Protein AF-A0A800DX44-F1 (afdb_monomer)

Radius of gyration: 17.48 Å; Cα contacts (8 Å, |Δi|>4): 114; chains: 1; bounding box: 33×44×48 Å

Mean predicted aligned error: 8.68 Å

pLDDT: mean 84.65, std 10.63, range [51.94, 96.88]

Foldseek 3Di:
DVVVVVVVVVVVCCVQPPPNLVLSVQLVVLVVVLVVLCVVQVPLCPPPQLVVLSVQLNVLSVCCNPVVDPVSVVSNVQSQQQNQLCSVPVPDDSVNSSVSSVVCVVVVVVVVVVVVVVVVVVVVVVD

Sequence (127 aa):
MKKIILIITSILFSSLFYQNNLGLNIFIFSLSTTAVLAFFNPQKIKERSTLIKAVIYIITAVLVFFNHNTLSLFTNIISFFLFVGSISNSKSSIYIEFLNGLYTAIVAAFVLYFDNINNEIEQVKKQ

Nearest PDB structures (foldseek):
  6bbh-assembly1_B  TM=3.339E-01  e=2.276E+00  Drosophila melanogaster
  4hks-assembly1_A  TM=4.436E-01  e=7.722E+00  Drosophila melanogaster
  6uw9-assembly1_A  TM=3.445E-01  e=7.323E+00  Homo sapiens

Secondary structure (DSSP, 8-state):
-HHHHHHHHHHHHHHHHTT--HHHHHHHHHHHHHHHHHHH-TTGGGSHHHHHHHHHHHHHHHHHHHH--HHHHHHHHHHHHHHHHHHH-TTS-HHHHHHHHHHHHHHHHHHHHHHHHHHHHHHHHT-

Structure (mmCIF, N/CA/C/O backbone):
data_AF-A0A800DX44-F1
#
_entry.id   AF-A0A800DX44-F1
#
loop_
_atom_site.group_PDB
_atom_site.id
_atom_site.type_symbol
_atom_site.label_atom_id
_atom_site.label_alt_id
_atom_site.label_comp_id
_atom_site.label_asym_id
_atom_site.label_entity_id
_atom_site.label_seq_id
_atom_site.pdbx_PDB_ins_code
_atom_site.Cartn_x
_atom_site.Cartn_y
_atom_site.Cartn_z
_atom_site.occupancy
_atom_site.B_iso_or_equiv
_atom_site.auth_seq_id
_atom_site.auth_comp_id
_atom_site.auth_asym_id
_atom_site.auth_atom_id
_atom_site.pdbx_PDB_model_num
ATOM 1 N N . MET A 1 1 ? -5.713 -29.074 4.254 1.00 52.94 1 MET A N 1
ATOM 2 C CA . MET A 1 1 ? -5.919 -27.697 3.739 1.00 52.94 1 MET A CA 1
ATOM 3 C C . MET A 1 1 ? -4.657 -26.832 3.840 1.00 52.94 1 MET A C 1
ATOM 5 O O . MET A 1 1 ? -4.195 -26.380 2.804 1.00 52.94 1 MET A O 1
ATOM 9 N N . LYS A 1 2 ? -4.022 -26.678 5.020 1.00 56.62 2 LYS A N 1
ATOM 10 C CA . LYS A 1 2 ? -2.808 -25.840 5.200 1.00 56.62 2 LYS A CA 1
ATOM 11 C C . LYS A 1 2 ? -1.629 -26.170 4.256 1.00 56.62 2 LYS A C 1
ATOM 13 O O . LYS A 1 2 ? -0.983 -25.260 3.758 1.00 56.62 2 LYS A O 1
ATOM 18 N N . LYS A 1 3 ? -1.380 -27.454 3.957 1.00 70.31 3 LYS A N 1
ATOM 19 C CA . LYS A 1 3 ? -0.269 -27.886 3.078 1.00 70.31 3 LYS A CA 1
ATOM 20 C C . LYS A 1 3 ? -0.477 -27.552 1.594 1.00 70.31 3 LYS A C 1
ATOM 22 O O . LYS A 1 3 ? 0.478 -27.211 0.916 1.00 70.31 3 LYS A O 1
ATOM 27 N N . ILE A 1 4 ? -1.719 -27.614 1.108 1.00 79.88 4 ILE A N 1
ATOM 28 C CA . ILE A 1 4 ? -2.059 -27.272 -0.285 1.00 79.88 4 ILE A CA 1
ATOM 29 C C . ILE A 1 4 ? -1.935 -25.764 -0.496 1.00 79.88 4 ILE A C 1
ATOM 31 O O . ILE A 1 4 ? -1.339 -25.343 -1.479 1.00 79.88 4 ILE A O 1
ATOM 35 N N . ILE A 1 5 ? -2.413 -24.969 0.472 1.00 71.88 5 ILE A N 1
ATOM 36 C CA . ILE A 1 5 ? -2.183 -23.520 0.488 1.00 71.88 5 ILE A CA 1
ATOM 37 C C . ILE A 1 5 ? -0.679 -23.229 0.434 1.00 71.88 5 ILE A C 1
ATOM 39 O O . ILE A 1 5 ? -0.257 -22.464 -0.414 1.00 71.88 5 ILE A O 1
ATOM 43 N N . LEU A 1 6 ? 0.138 -23.897 1.258 1.00 67.56 6 LEU A N 1
ATOM 44 C CA . LEU A 1 6 ? 1.588 -23.679 1.281 1.00 67.56 6 LEU A CA 1
ATOM 45 C C . LEU A 1 6 ? 2.251 -23.996 -0.061 1.00 67.56 6 LEU A C 1
ATOM 47 O O . LEU A 1 6 ? 3.073 -23.215 -0.519 1.00 67.56 6 LEU A O 1
ATOM 51 N N . ILE A 1 7 ? 1.869 -25.096 -0.711 1.00 78.00 7 ILE A N 1
ATOM 52 C CA . ILE A 1 7 ? 2.421 -25.477 -2.018 1.00 78.00 7 ILE A CA 1
ATOM 53 C C . ILE A 1 7 ? 2.026 -24.459 -3.094 1.00 78.00 7 ILE A C 1
ATOM 55 O O . ILE A 1 7 ? 2.882 -24.019 -3.856 1.00 78.00 7 ILE A O 1
ATOM 59 N N . ILE A 1 8 ? 0.758 -24.042 -3.128 1.00 76.25 8 ILE A N 1
ATOM 60 C CA . ILE A 1 8 ? 0.273 -23.030 -4.077 1.00 76.25 8 ILE A CA 1
ATOM 61 C C . ILE A 1 8 ? 0.993 -21.700 -3.844 1.00 76.25 8 ILE A C 1
ATOM 63 O O . ILE A 1 8 ? 1.487 -21.100 -4.795 1.00 76.25 8 ILE A O 1
ATOM 67 N N . THR A 1 9 ? 1.123 -21.268 -2.588 1.00 72.19 9 THR A N 1
ATOM 68 C CA . THR A 1 9 ? 1.829 -20.034 -2.236 1.00 72.19 9 THR A CA 1
ATOM 69 C C . THR A 1 9 ? 3.317 -20.128 -2.560 1.00 72.19 9 THR A C 1
ATOM 71 O O . THR A 1 9 ? 3.865 -19.161 -3.067 1.00 72.19 9 THR A O 1
ATOM 74 N N . SER A 1 10 ? 3.979 -21.269 -2.344 1.00 71.94 10 SER A N 1
ATOM 75 C CA . SER A 1 10 ? 5.393 -21.456 -2.698 1.00 71.94 10 SER A CA 1
ATOM 76 C C . SER A 1 10 ? 5.630 -21.486 -4.206 1.00 71.94 10 SER A C 1
ATOM 78 O O . SER A 1 10 ? 6.627 -20.933 -4.658 1.00 71.94 10 SER A O 1
ATOM 80 N N . ILE A 1 11 ? 4.727 -22.078 -4.994 1.00 74.44 11 ILE A N 1
ATOM 81 C CA . ILE A 1 11 ? 4.818 -22.070 -6.462 1.00 74.44 11 ILE A CA 1
ATOM 82 C C . ILE A 1 11 ? 4.552 -20.664 -7.001 1.00 74.44 11 ILE A C 1
ATOM 84 O O . ILE A 1 11 ? 5.318 -20.179 -7.828 1.00 74.44 11 ILE A O 1
ATOM 88 N N . LEU A 1 12 ? 3.520 -19.978 -6.498 1.00 69.44 12 LEU A N 1
ATOM 89 C CA . LEU A 1 12 ? 3.236 -18.587 -6.853 1.00 69.44 12 LEU A CA 1
ATOM 90 C C . LEU A 1 12 ? 4.392 -17.669 -6.461 1.00 69.44 12 LEU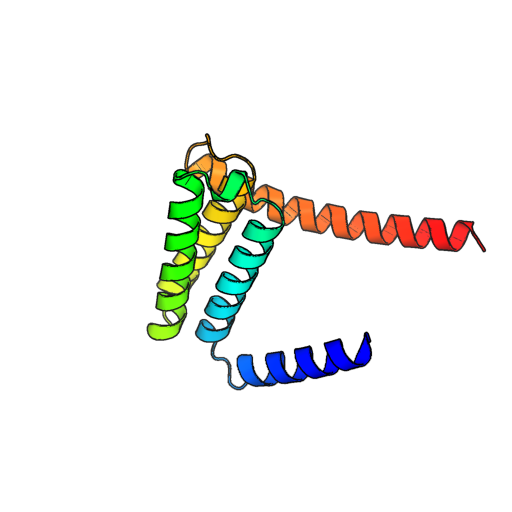 A C 1
ATOM 92 O O . LEU A 1 12 ? 4.827 -16.871 -7.277 1.00 69.44 12 LEU A O 1
ATOM 96 N N . PHE A 1 13 ? 4.926 -17.812 -5.249 1.00 68.31 13 PHE A N 1
ATOM 97 C CA . PHE A 1 13 ? 6.062 -17.033 -4.770 1.00 68.31 13 PHE A CA 1
ATOM 98 C C . PHE A 1 13 ? 7.316 -17.320 -5.595 1.00 68.31 13 PHE A C 1
ATOM 100 O O . PHE A 1 13 ? 7.965 -16.401 -6.071 1.00 68.31 13 PHE A O 1
ATOM 107 N N . SER A 1 14 ? 7.648 -18.583 -5.849 1.00 67.38 14 SER A N 1
ATOM 108 C CA . SER A 1 14 ? 8.795 -18.898 -6.697 1.00 67.38 14 SER A CA 1
ATOM 109 C C . SER A 1 14 ? 8.600 -18.337 -8.104 1.00 67.38 14 SER A C 1
ATOM 111 O O . SER A 1 14 ? 9.506 -17.690 -8.598 1.00 67.38 14 SER A O 1
ATOM 113 N N . SER A 1 15 ? 7.418 -18.477 -8.708 1.00 61.09 15 SER A N 1
ATOM 114 C CA . SER A 1 15 ? 7.144 -17.993 -10.066 1.00 61.09 15 SER A CA 1
ATOM 115 C C . SER A 1 15 ? 7.077 -16.467 -10.184 1.00 61.09 15 SER A C 1
ATOM 117 O O . SER A 1 15 ? 7.445 -15.939 -11.228 1.00 61.09 15 SER A O 1
ATOM 119 N N . LEU A 1 16 ? 6.604 -15.753 -9.157 1.00 61.41 16 LEU A N 1
ATOM 120 C CA . LEU A 1 16 ? 6.587 -14.286 -9.129 1.00 61.41 16 LEU A CA 1
ATOM 121 C C . LEU A 1 16 ? 7.975 -13.696 -8.860 1.00 61.41 16 LEU A C 1
ATOM 123 O O . LEU A 1 16 ? 8.329 -12.666 -9.424 1.00 61.41 16 LEU A O 1
ATOM 127 N N . PHE A 1 17 ? 8.728 -14.323 -7.953 1.00 63.62 17 PHE A N 1
ATOM 128 C CA . PHE A 1 17 ? 9.948 -13.761 -7.378 1.00 63.62 17 PHE A CA 1
ATOM 129 C C . PHE A 1 17 ? 11.226 -14.376 -7.980 1.00 63.62 17 PHE A C 1
ATOM 131 O O . PHE A 1 17 ? 12.331 -13.995 -7.584 1.00 63.62 17 PHE A O 1
ATOM 138 N N . TYR A 1 18 ? 11.116 -15.298 -8.949 1.00 55.34 18 TYR A N 1
ATOM 139 C CA . TYR A 1 18 ? 12.270 -15.823 -9.686 1.00 55.34 18 TYR A CA 1
ATOM 140 C C . TYR A 1 18 ? 12.963 -14.680 -10.448 1.00 55.34 18 TYR A C 1
ATOM 142 O O . TYR A 1 18 ? 12.327 -13.961 -11.213 1.00 55.34 18 TYR A O 1
ATOM 150 N N . GLN A 1 19 ? 14.273 -14.514 -10.240 1.00 55.62 19 GLN A N 1
ATOM 151 C CA . GLN A 1 19 ? 15.134 -13.515 -10.903 1.00 55.62 19 GLN A CA 1
ATOM 152 C C . GLN A 1 19 ? 14.875 -12.022 -10.594 1.00 55.62 19 GLN A C 1
ATOM 154 O O . GLN A 1 19 ? 15.087 -11.168 -11.450 1.00 55.62 19 GLN A O 1
ATOM 159 N N . ASN A 1 20 ? 14.549 -11.660 -9.346 1.00 58.16 20 ASN A N 1
ATOM 160 C CA . ASN A 1 20 ? 14.633 -10.262 -8.871 1.00 58.16 20 ASN A CA 1
ATOM 161 C C . ASN A 1 20 ? 13.798 -9.239 -9.669 1.00 58.16 20 ASN A C 1
ATOM 163 O O . ASN A 1 20 ? 14.152 -8.059 -9.723 1.00 58.16 20 ASN A O 1
ATOM 167 N N . ASN A 1 21 ? 12.659 -9.632 -10.248 1.00 71.06 21 ASN A N 1
ATOM 168 C CA . ASN A 1 21 ? 11.783 -8.662 -10.900 1.00 71.06 21 ASN A CA 1
ATOM 169 C C . ASN A 1 21 ? 10.959 -7.881 -9.856 1.00 71.06 21 ASN A C 1
ATOM 171 O O . ASN A 1 21 ? 9.761 -8.094 -9.671 1.00 71.06 21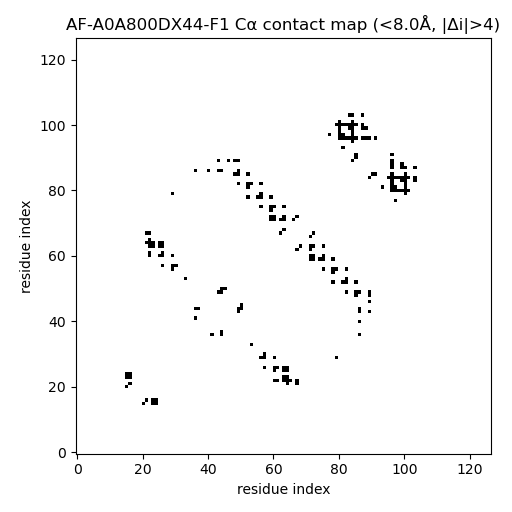 ASN A O 1
ATOM 175 N N . LEU A 1 22 ? 11.640 -6.984 -9.132 1.00 77.25 22 LEU A N 1
ATOM 176 C CA . LEU A 1 22 ? 11.108 -6.144 -8.052 1.00 77.25 22 LEU A CA 1
ATOM 177 C C . LEU A 1 22 ? 9.803 -5.450 -8.475 1.00 77.25 22 LEU A C 1
ATOM 179 O O . LEU A 1 22 ? 8.867 -5.356 -7.684 1.00 77.25 22 LEU A O 1
ATOM 183 N N . GLY A 1 23 ? 9.698 -5.052 -9.745 1.00 84.56 23 GLY A N 1
ATOM 184 C CA . GLY A 1 23 ? 8.495 -4.429 -10.286 1.00 84.56 23 GLY A CA 1
ATOM 185 C C . GLY A 1 23 ? 7.271 -5.342 -10.339 1.00 84.56 23 GLY A C 1
ATOM 186 O O . GLY A 1 23 ? 6.180 -4.895 -9.990 1.00 84.56 23 GLY A O 1
ATOM 187 N N . LEU A 1 24 ? 7.434 -6.623 -10.691 1.00 84.62 24 LEU A N 1
ATOM 188 C CA . LEU A 1 24 ? 6.321 -7.580 -10.707 1.00 84.62 24 LEU A CA 1
ATOM 189 C C . LEU A 1 24 ? 5.795 -7.822 -9.288 1.00 84.62 24 LEU A C 1
ATOM 191 O O . LEU A 1 24 ? 4.586 -7.847 -9.056 1.00 84.62 24 LEU A O 1
ATOM 195 N N . ASN A 1 25 ? 6.713 -7.923 -8.327 1.00 85.06 25 ASN A N 1
ATOM 196 C CA . ASN A 1 25 ? 6.378 -8.117 -6.920 1.00 85.06 25 ASN A CA 1
ATOM 197 C C . ASN A 1 25 ? 5.616 -6.920 -6.353 1.00 85.06 25 ASN A C 1
ATOM 199 O O . ASN A 1 25 ? 4.589 -7.102 -5.705 1.00 85.06 25 ASN A O 1
ATOM 203 N N . ILE A 1 26 ? 6.071 -5.697 -6.643 1.00 88.31 26 ILE A N 1
ATOM 204 C CA . ILE A 1 26 ? 5.377 -4.465 -6.246 1.00 88.31 26 ILE A CA 1
ATOM 205 C C . ILE A 1 26 ? 3.988 -4.387 -6.887 1.00 88.31 26 ILE A C 1
ATOM 207 O O . ILE A 1 26 ? 3.024 -4.021 -6.212 1.00 88.31 26 ILE A O 1
ATOM 211 N N . PHE A 1 27 ? 3.854 -4.771 -8.159 1.00 90.75 27 PHE A N 1
ATOM 212 C CA . PHE A 1 27 ? 2.564 -4.794 -8.843 1.00 90.75 27 PHE A CA 1
ATOM 213 C C . PHE A 1 27 ? 1.572 -5.751 -8.177 1.00 90.75 27 PHE A C 1
ATOM 215 O O . PHE A 1 27 ? 0.458 -5.350 -7.832 1.00 90.75 27 PHE A O 1
ATOM 222 N N . ILE A 1 28 ? 1.982 -6.992 -7.916 1.00 90.12 28 ILE A N 1
ATOM 223 C CA . ILE A 1 28 ? 1.089 -7.999 -7.331 1.00 90.12 28 ILE A CA 1
ATOM 224 C C . ILE A 1 28 ? 0.811 -7.712 -5.854 1.00 90.12 28 ILE A C 1
ATOM 226 O O . ILE A 1 28 ? -0.320 -7.898 -5.395 1.00 90.12 28 ILE A O 1
ATOM 230 N N . PHE A 1 29 ? 1.791 -7.180 -5.121 1.00 88.12 29 PHE A N 1
ATOM 231 C CA . PHE A 1 29 ? 1.583 -6.662 -3.772 1.00 88.12 29 PHE A CA 1
ATOM 232 C C . PHE A 1 29 ? 0.539 -5.540 -3.757 1.00 88.12 29 PHE A C 1
ATOM 234 O O . PHE A 1 29 ? -0.363 -5.551 -2.917 1.00 88.12 29 PHE A O 1
ATOM 241 N N . SER A 1 30 ? 0.612 -4.611 -4.713 1.00 92.50 30 SER A N 1
ATOM 242 C CA . SER A 1 30 ? -0.343 -3.505 -4.819 1.00 92.50 30 SER A CA 1
ATOM 243 C C . SER A 1 30 ? -1.753 -4.010 -5.122 1.00 92.50 30 SER A C 1
ATOM 245 O O . SER A 1 30 ? -2.702 -3.623 -4.442 1.00 92.50 30 SER A O 1
ATOM 247 N N . LEU A 1 31 ? -1.888 -4.949 -6.065 1.00 94.38 31 LEU A N 1
ATOM 248 C CA . LEU A 1 31 ? -3.171 -5.565 -6.408 1.00 94.38 31 LEU A CA 1
ATOM 249 C C . LEU A 1 31 ? -3.791 -6.295 -5.205 1.00 94.38 31 LEU A C 1
ATOM 251 O O . LEU A 1 31 ? -4.970 -6.118 -4.897 1.00 94.38 31 LEU A O 1
ATOM 255 N N . SER A 1 32 ? -2.973 -7.078 -4.496 1.00 90.19 32 SER A N 1
ATOM 256 C CA . SER A 1 32 ? -3.396 -7.844 -3.321 1.00 90.19 32 SER A CA 1
ATOM 257 C C . SER A 1 32 ? -3.808 -6.923 -2.175 1.00 90.19 32 SER A C 1
ATOM 259 O O . SER A 1 32 ? -4.863 -7.120 -1.578 1.00 90.19 32 SER A O 1
ATOM 261 N N . THR A 1 33 ? -3.027 -5.875 -1.906 1.00 89.75 33 THR A N 1
ATOM 262 C CA . THR A 1 33 ? -3.335 -4.869 -0.881 1.00 89.75 33 THR A CA 1
ATOM 263 C C . THR A 1 33 ? -4.662 -4.177 -1.173 1.00 89.75 33 THR A C 1
ATOM 265 O O . THR A 1 33 ? -5.516 -4.082 -0.290 1.00 89.75 33 THR A O 1
ATOM 268 N N . THR A 1 34 ? -4.877 -3.726 -2.412 1.00 94.94 34 THR A N 1
ATOM 269 C CA . THR A 1 34 ? -6.139 -3.094 -2.810 1.00 94.94 34 THR A CA 1
ATOM 270 C C . THR A 1 34 ? -7.315 -4.053 -2.671 1.00 94.94 34 THR A C 1
ATOM 272 O O . THR A 1 34 ? -8.339 -3.651 -2.124 1.00 94.94 34 THR A O 1
ATOM 275 N N . ALA A 1 35 ? -7.174 -5.317 -3.081 1.00 93.44 35 ALA A N 1
ATOM 276 C CA . ALA A 1 35 ? -8.229 -6.319 -2.934 1.00 93.44 35 ALA A CA 1
ATOM 277 C C . ALA A 1 35 ? -8.575 -6.594 -1.460 1.00 93.44 35 ALA A C 1
ATOM 279 O O . ALA A 1 35 ? -9.750 -6.599 -1.093 1.00 93.44 35 ALA A O 1
ATOM 280 N N . VAL A 1 36 ? -7.564 -6.762 -0.603 1.00 91.12 36 VAL A N 1
ATOM 281 C CA . VAL A 1 36 ? -7.744 -6.978 0.840 1.00 91.12 36 VAL A CA 1
ATOM 282 C C . VAL A 1 36 ? -8.441 -5.776 1.477 1.00 91.12 36 VAL A C 1
ATOM 284 O O . VAL A 1 36 ? -9.463 -5.937 2.142 1.00 91.12 36 VAL A O 1
ATOM 287 N N . LEU A 1 37 ? -7.958 -4.555 1.235 1.00 90.88 37 LEU A N 1
ATOM 288 C CA . LEU A 1 37 ? -8.572 -3.353 1.805 1.00 90.88 37 LEU A CA 1
ATOM 289 C C . LEU A 1 37 ? -9.995 -3.124 1.285 1.00 90.88 37 LEU A C 1
ATOM 291 O O . LEU A 1 37 ? -10.859 -2.728 2.067 1.00 90.88 37 LEU A O 1
ATOM 295 N N . ALA A 1 38 ? -10.264 -3.425 0.012 1.00 92.75 38 ALA A N 1
ATOM 296 C CA . ALA A 1 38 ? -11.606 -3.377 -0.563 1.00 92.75 38 ALA A CA 1
ATOM 297 C C . ALA A 1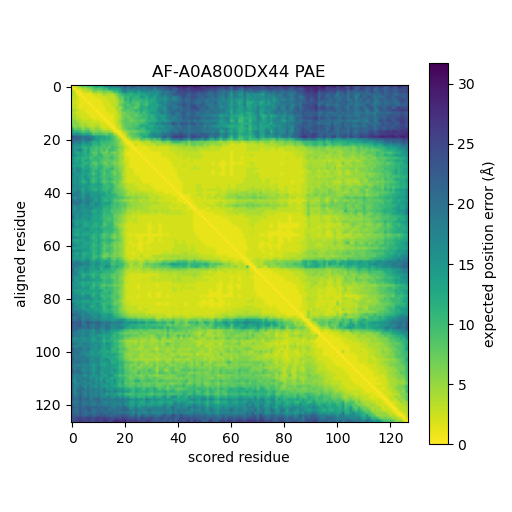 38 ? -12.563 -4.362 0.116 1.00 92.75 38 ALA A C 1
ATOM 299 O O . ALA A 1 38 ? -13.706 -4.008 0.404 1.00 92.75 38 ALA A O 1
ATOM 300 N N . PHE A 1 39 ? -12.090 -5.582 0.382 1.00 93.31 39 PHE A N 1
ATOM 301 C CA . PHE A 1 39 ? -12.880 -6.641 0.997 1.00 93.31 39 PHE A CA 1
ATOM 302 C C . PHE A 1 39 ? -13.222 -6.332 2.460 1.00 93.31 39 PHE A C 1
ATOM 304 O O . PHE A 1 39 ? -14.375 -6.470 2.860 1.00 93.31 39 PHE A O 1
ATOM 311 N N . PHE A 1 40 ? -12.248 -5.864 3.247 1.00 90.75 40 PHE A N 1
ATOM 312 C CA . PHE A 1 40 ? -12.456 -5.563 4.669 1.00 90.75 40 PHE A CA 1
ATOM 313 C C . PHE A 1 40 ? -13.104 -4.195 4.925 1.00 90.75 40 PHE A C 1
ATOM 315 O O . PHE A 1 40 ? -13.749 -4.013 5.954 1.00 90.75 40 PHE A O 1
ATOM 322 N N . ASN A 1 41 ? -12.967 -3.228 4.008 1.00 91.62 41 ASN A N 1
ATOM 323 C CA . ASN A 1 41 ? -13.483 -1.864 4.178 1.00 91.62 41 ASN A CA 1
ATOM 324 C C . ASN A 1 41 ? -14.345 -1.399 2.981 1.00 91.62 41 ASN A C 1
ATOM 326 O O . ASN A 1 41 ? -14.091 -0.331 2.407 1.00 91.62 41 ASN A O 1
ATOM 330 N N . PRO A 1 42 ? -15.410 -2.138 2.610 1.00 90.31 42 PRO A N 1
ATOM 331 C CA . PRO A 1 42 ? -16.164 -1.896 1.376 1.00 90.31 42 PRO A CA 1
ATOM 332 C C . PRO A 1 42 ? -16.915 -0.558 1.361 1.00 90.31 42 PRO A C 1
ATOM 334 O O . PRO A 1 42 ? -17.232 -0.042 0.292 1.00 90.31 42 PRO A O 1
ATOM 337 N N . GLN A 1 43 ? -17.228 0.017 2.525 1.00 90.06 43 GLN A N 1
ATOM 338 C CA . GLN A 1 43 ? -17.863 1.336 2.607 1.00 90.06 43 GLN A CA 1
ATOM 339 C C . GLN A 1 43 ? -16.855 2.462 2.356 1.00 90.06 43 GLN A C 1
ATOM 341 O O . GLN A 1 43 ? -17.138 3.372 1.583 1.00 90.06 43 GLN A O 1
ATOM 346 N N . LYS A 1 44 ? -15.656 2.362 2.940 1.00 88.88 44 LYS A N 1
ATOM 347 C CA . LYS A 1 44 ? -14.622 3.400 2.837 1.00 88.88 44 LYS A CA 1
ATOM 348 C C . LYS A 1 44 ? -13.983 3.461 1.452 1.00 88.88 44 LYS A C 1
ATOM 350 O O . LYS A 1 44 ? -13.606 4.536 0.996 1.00 88.88 44 LYS A O 1
ATOM 355 N N . ILE A 1 45 ? -13.896 2.329 0.747 1.00 90.75 45 ILE A N 1
ATOM 356 C CA . ILE A 1 45 ? -13.337 2.307 -0.612 1.00 90.75 45 ILE A CA 1
ATOM 357 C C . ILE A 1 45 ? -14.254 2.964 -1.653 1.00 90.75 45 ILE A C 1
ATOM 359 O O . ILE A 1 45 ? -13.776 3.432 -2.682 1.00 90.75 45 ILE A O 1
ATOM 363 N N . LYS A 1 46 ? -15.567 3.035 -1.383 1.00 89.62 46 LYS A N 1
ATOM 364 C CA . LYS A 1 46 ? -16.542 3.719 -2.250 1.00 89.62 46 LYS A CA 1
ATOM 365 C C . LYS A 1 46 ? -16.414 5.238 -2.196 1.00 89.62 46 LYS A C 1
ATOM 367 O O . LYS A 1 46 ? -16.975 5.930 -3.043 1.00 89.62 46 LYS A O 1
ATOM 372 N N . GLU A 1 47 ? -15.696 5.769 -1.214 1.00 92.44 47 GLU A N 1
ATOM 373 C CA . GLU A 1 47 ? -15.443 7.195 -1.141 1.00 92.44 47 GLU A CA 1
ATOM 374 C C . GLU A 1 47 ? -14.546 7.633 -2.295 1.00 92.44 47 GLU A C 1
ATOM 376 O O . GLU A 1 47 ? -13.479 7.068 -2.534 1.00 92.44 47 GLU A O 1
ATOM 381 N N . ARG A 1 48 ? -14.967 8.681 -3.009 1.00 90.69 48 ARG A N 1
ATOM 382 C CA . ARG A 1 48 ? -14.288 9.148 -4.226 1.00 90.69 48 ARG A CA 1
ATOM 383 C C . ARG A 1 48 ? -12.802 9.443 -3.995 1.00 90.69 48 ARG A C 1
ATOM 385 O O . ARG A 1 48 ? -11.979 9.102 -4.837 1.00 90.69 48 ARG A O 1
ATOM 392 N N . SER A 1 49 ? -12.472 10.048 -2.852 1.00 90.75 49 SER A N 1
ATOM 393 C CA . SER A 1 49 ? -11.096 10.354 -2.428 1.00 90.75 49 SER A CA 1
ATOM 394 C C . SER A 1 49 ? -10.236 9.087 -2.325 1.00 90.75 49 SER A C 1
ATOM 396 O O . SER A 1 49 ? -9.162 9.005 -2.923 1.00 90.75 49 SER A O 1
ATOM 398 N N . THR A 1 50 ? -10.744 8.072 -1.628 1.00 93.12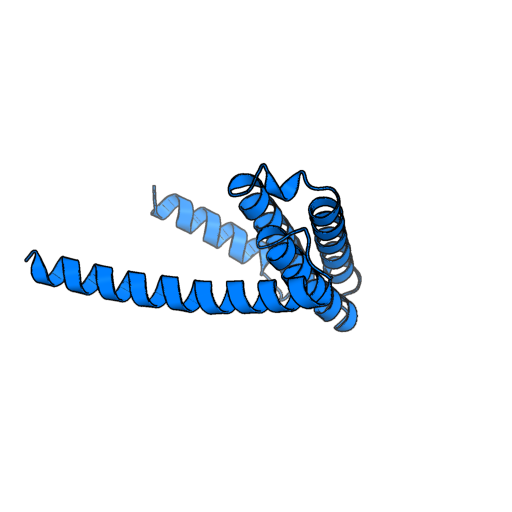 50 THR A N 1
ATOM 399 C CA . THR A 1 50 ? -10.089 6.774 -1.433 1.00 93.12 50 THR A CA 1
ATOM 400 C C . THR A 1 50 ? -9.949 6.009 -2.746 1.00 93.12 50 THR A C 1
ATOM 402 O O . THR A 1 50 ? -8.889 5.453 -3.026 1.00 93.12 50 THR A O 1
ATOM 405 N N . LEU A 1 51 ? -10.986 6.021 -3.589 1.00 94.62 51 LEU A N 1
ATOM 406 C CA . LEU A 1 51 ? -10.975 5.344 -4.885 1.00 94.62 51 LEU A CA 1
ATOM 407 C C . LEU A 1 51 ? -9.915 5.937 -5.820 1.00 94.62 51 LEU A C 1
ATOM 409 O O . LEU A 1 51 ? -9.164 5.193 -6.445 1.00 94.62 51 LEU A O 1
ATOM 413 N N . ILE A 1 52 ? -9.796 7.268 -5.871 1.00 94.81 52 ILE A N 1
ATOM 414 C CA . ILE A 1 52 ? -8.749 7.943 -6.653 1.00 94.81 52 ILE A CA 1
ATOM 415 C C . ILE A 1 52 ? -7.358 7.519 -6.167 1.00 94.81 52 ILE A C 1
ATOM 417 O O . ILE A 1 52 ? -6.506 7.177 -6.983 1.00 94.81 52 ILE A O 1
ATOM 421 N N . LYS A 1 53 ? -7.130 7.479 -4.849 1.00 94.69 53 LYS A N 1
ATOM 422 C CA . LYS A 1 53 ? -5.847 7.040 -4.274 1.00 94.69 53 LYS A CA 1
ATOM 423 C C . LYS A 1 53 ? -5.546 5.573 -4.566 1.00 94.69 53 LYS A C 1
ATOM 425 O O . LYS A 1 53 ? -4.407 5.256 -4.888 1.00 94.69 53 LYS A O 1
ATOM 430 N N . ALA A 1 54 ? -6.554 4.701 -4.524 1.00 95.81 54 ALA A N 1
ATOM 431 C CA . ALA A 1 54 ? -6.414 3.299 -4.908 1.00 95.81 54 ALA A CA 1
ATOM 432 C C . ALA A 1 54 ? -5.969 3.165 -6.372 1.00 95.81 54 ALA A C 1
ATOM 434 O O . ALA A 1 54 ? -5.034 2.430 -6.678 1.00 95.81 54 ALA A O 1
ATOM 435 N N . VAL A 1 55 ? -6.598 3.922 -7.276 1.00 96.69 55 VAL A N 1
ATOM 436 C CA . VAL A 1 55 ? -6.250 3.929 -8.703 1.00 96.69 55 VAL A CA 1
ATOM 437 C C . VAL A 1 55 ? -4.836 4.471 -8.926 1.00 96.69 55 VAL A C 1
ATOM 439 O O . VAL A 1 55 ? -4.058 3.842 -9.639 1.00 96.69 55 VAL A O 1
ATOM 442 N N . ILE A 1 56 ? -4.462 5.581 -8.280 1.00 96.38 56 ILE A N 1
ATOM 443 C CA . ILE A 1 56 ? -3.095 6.132 -8.335 1.00 96.38 56 ILE A CA 1
ATOM 444 C C . ILE A 1 56 ? -2.076 5.102 -7.832 1.00 96.38 56 ILE A C 1
ATOM 446 O O . ILE A 1 56 ? -1.031 4.900 -8.453 1.00 96.38 56 ILE A O 1
ATOM 450 N N . TYR A 1 57 ? -2.387 4.408 -6.738 1.00 96.19 57 TYR A N 1
ATOM 451 C CA . TYR A 1 57 ? -1.528 3.365 -6.196 1.00 96.19 57 TYR A CA 1
ATOM 452 C C . TYR A 1 57 ? -1.309 2.217 -7.196 1.00 96.19 57 TYR A C 1
ATOM 454 O O . TYR A 1 57 ? -0.166 1.833 -7.439 1.00 96.19 57 TYR A O 1
ATOM 462 N N . ILE A 1 58 ? -2.358 1.744 -7.876 1.00 96.88 58 ILE A N 1
ATOM 463 C CA . ILE A 1 58 ? -2.219 0.728 -8.931 1.00 96.88 58 ILE A CA 1
ATOM 464 C C . ILE A 1 58 ? -1.426 1.252 -10.137 1.00 96.88 58 ILE A C 1
ATOM 466 O O . ILE A 1 58 ? -0.535 0.559 -10.623 1.00 96.88 58 ILE A O 1
ATOM 470 N N . ILE A 1 59 ? -1.686 2.479 -10.601 1.00 96.12 59 ILE A N 1
ATOM 471 C CA . ILE A 1 59 ? -0.952 3.084 -11.727 1.00 96.12 59 ILE A CA 1
ATOM 472 C C . ILE A 1 59 ? 0.541 3.177 -11.407 1.00 96.12 59 ILE A C 1
ATOM 474 O O . ILE A 1 59 ? 1.375 2.791 -12.224 1.00 96.12 59 ILE A O 1
ATOM 478 N N . THR A 1 60 ? 0.901 3.649 -10.212 1.00 94.56 60 THR A N 1
ATOM 479 C CA . THR A 1 60 ? 2.313 3.724 -9.809 1.00 94.56 60 THR A CA 1
ATOM 480 C C . THR A 1 60 ? 2.956 2.343 -9.751 1.00 94.56 60 THR A C 1
ATOM 482 O O . THR A 1 60 ? 4.102 2.210 -10.160 1.00 94.56 60 THR A O 1
ATOM 485 N N . ALA A 1 61 ? 2.226 1.300 -9.351 1.00 92.75 61 ALA A N 1
ATOM 486 C CA . ALA A 1 61 ? 2.731 -0.069 -9.357 1.00 92.75 61 ALA A CA 1
ATOM 487 C C . ALA A 1 61 ? 3.001 -0.589 -10.781 1.00 92.75 61 ALA A C 1
ATOM 489 O O . ALA A 1 61 ? 4.035 -1.208 -11.029 1.00 92.75 61 ALA A O 1
ATOM 490 N N . VAL A 1 62 ? 2.120 -0.269 -11.738 1.00 93.56 62 VAL A N 1
ATOM 491 C CA . VAL A 1 62 ? 2.336 -0.541 -13.170 1.00 93.56 62 VAL A CA 1
ATOM 492 C C . VAL A 1 62 ? 3.582 0.191 -13.680 1.00 93.56 62 VAL A C 1
ATOM 494 O O . VAL A 1 62 ? 4.392 -0.388 -14.400 1.00 93.56 62 VAL A O 1
ATOM 497 N N . LEU A 1 63 ? 3.793 1.444 -13.268 1.00 92.44 63 LEU A N 1
ATOM 498 C CA . LEU A 1 63 ? 4.996 2.198 -13.635 1.00 92.44 63 LEU A CA 1
ATOM 499 C C . LEU A 1 63 ? 6.274 1.586 -13.049 1.00 92.44 63 LEU A C 1
ATOM 501 O O . LEU A 1 63 ? 7.291 1.566 -13.736 1.00 92.44 63 LEU A O 1
ATOM 505 N N . VAL A 1 64 ? 6.242 1.066 -11.817 1.00 90.12 64 VAL A N 1
ATOM 506 C CA . VAL A 1 64 ? 7.385 0.330 -11.241 1.00 90.12 64 VAL A CA 1
ATOM 507 C C . VAL A 1 64 ? 7.665 -0.942 -12.043 1.00 90.12 64 VAL A C 1
ATOM 509 O O . VAL A 1 64 ? 8.830 -1.256 -12.285 1.00 90.12 64 VAL A O 1
ATOM 512 N N . PHE A 1 65 ? 6.615 -1.644 -12.482 1.00 88.44 65 PHE A N 1
ATOM 513 C CA . PHE A 1 65 ? 6.737 -2.854 -13.293 1.00 88.44 65 PHE A CA 1
ATOM 514 C C . PHE A 1 65 ? 7.404 -2.608 -14.650 1.00 88.44 65 PHE A C 1
ATOM 516 O O . PHE A 1 65 ? 8.235 -3.415 -15.044 1.00 88.44 65 PHE A O 1
ATOM 523 N N . PHE A 1 66 ? 7.091 -1.504 -15.335 1.00 87.62 66 PHE A N 1
ATOM 524 C CA . PHE A 1 66 ? 7.664 -1.214 -16.656 1.00 87.62 66 PHE A CA 1
ATOM 525 C C . PHE A 1 66 ? 8.984 -0.437 -16.621 1.00 87.62 66 PHE A C 1
ATOM 527 O O . PHE A 1 66 ? 9.871 -0.705 -17.424 1.00 87.62 66 PHE A O 1
ATOM 534 N N . ASN A 1 67 ? 9.120 0.550 -15.730 1.00 83.94 67 ASN A N 1
ATOM 535 C CA . ASN A 1 67 ? 10.245 1.489 -15.788 1.00 83.94 67 ASN A CA 1
ATOM 536 C C . ASN A 1 67 ? 11.440 1.072 -14.926 1.00 83.94 67 ASN A C 1
ATOM 538 O O . ASN A 1 67 ? 12.515 1.640 -15.093 1.00 83.94 67 ASN A O 1
ATOM 542 N N . HIS A 1 68 ? 11.256 0.153 -13.970 1.00 78.62 68 HIS A N 1
ATOM 543 C CA . HIS A 1 68 ? 12.294 -0.345 -13.052 1.00 78.62 68 HIS A CA 1
ATOM 544 C C . HIS A 1 68 ? 13.139 0.740 -12.340 1.00 78.62 68 HIS A C 1
ATOM 546 O O . HIS A 1 68 ? 14.210 0.447 -11.812 1.00 78.62 68 HIS A O 1
ATOM 552 N N . ASN A 1 69 ? 12.672 1.994 -12.296 1.00 84.31 69 ASN A N 1
ATOM 553 C CA . ASN A 1 69 ? 13.407 3.116 -11.719 1.00 84.31 69 ASN A CA 1
ATOM 554 C C . ASN A 1 69 ? 13.036 3.317 -10.243 1.00 84.31 69 ASN A C 1
ATOM 556 O O . ASN A 1 69 ? 11.868 3.247 -9.849 1.00 84.31 69 ASN A O 1
ATOM 560 N N . THR A 1 70 ? 14.035 3.666 -9.439 1.00 85.44 70 THR A N 1
ATOM 561 C CA . THR A 1 70 ? 13.928 3.997 -8.018 1.00 85.44 70 THR A CA 1
ATOM 562 C C . THR A 1 70 ? 12.890 5.089 -7.745 1.00 85.44 70 THR A C 1
ATOM 564 O O . THR 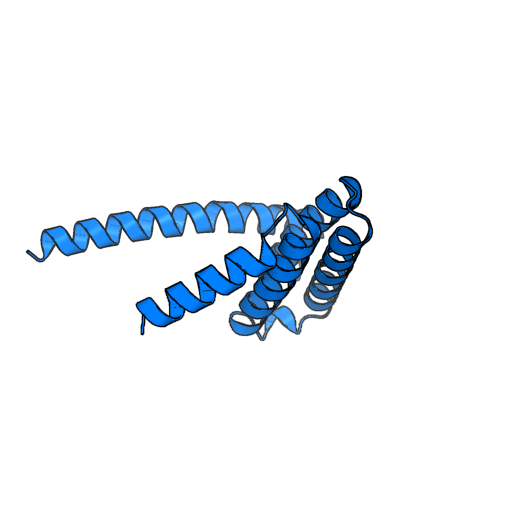A 1 70 ? 12.162 5.009 -6.759 1.00 85.44 70 THR A O 1
ATOM 567 N N . LEU A 1 71 ? 12.747 6.084 -8.629 1.00 89.69 71 LEU A N 1
ATOM 568 C CA . LEU A 1 71 ? 11.742 7.142 -8.458 1.00 89.69 71 LEU A CA 1
ATOM 569 C C . LEU A 1 71 ? 10.305 6.596 -8.507 1.00 89.69 71 LEU A C 1
ATOM 571 O O . LEU A 1 71 ? 9.461 6.981 -7.693 1.00 89.69 71 LEU A O 1
ATOM 575 N N . SER A 1 72 ? 10.026 5.674 -9.432 1.00 89.50 72 SER A N 1
ATOM 576 C CA . SER A 1 72 ? 8.724 5.009 -9.515 1.00 89.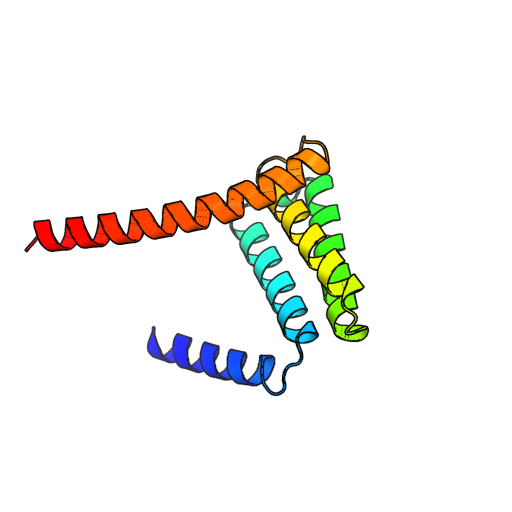50 72 SER A CA 1
ATOM 577 C C . SER A 1 72 ? 8.457 4.194 -8.251 1.00 89.50 72 SER A C 1
ATOM 579 O O . SER A 1 72 ? 7.344 4.234 -7.730 1.00 89.50 72 SER A O 1
ATOM 581 N N . LEU A 1 73 ? 9.484 3.516 -7.720 1.00 88.19 73 LEU A N 1
ATOM 582 C CA . LEU A 1 73 ? 9.384 2.744 -6.481 1.00 88.19 73 LEU A CA 1
ATOM 583 C C . LEU A 1 73 ? 9.029 3.641 -5.288 1.00 88.19 73 LEU A C 1
ATOM 585 O O . LEU A 1 73 ? 8.063 3.363 -4.581 1.00 88.19 73 LEU A O 1
ATOM 589 N N . PHE A 1 74 ? 9.743 4.754 -5.102 1.00 90.94 74 PHE A N 1
ATOM 590 C CA . PHE A 1 74 ? 9.436 5.724 -4.045 1.00 90.94 74 PHE A CA 1
ATOM 591 C C . PHE A 1 74 ? 8.022 6.295 -4.173 1.00 90.94 74 PHE A C 1
ATOM 593 O O . PHE A 1 74 ? 7.295 6.393 -3.185 1.00 90.94 74 PHE A O 1
ATOM 600 N N . THR A 1 75 ? 7.603 6.625 -5.394 1.00 94.00 75 THR A N 1
ATOM 601 C CA . THR A 1 75 ? 6.257 7.156 -5.651 1.00 94.00 75 THR A CA 1
ATOM 602 C C . THR A 1 75 ? 5.177 6.129 -5.305 1.00 94.00 75 THR A C 1
ATOM 604 O O . THR A 1 75 ? 4.145 6.485 -4.731 1.00 94.00 75 THR A O 1
ATOM 607 N N . ASN A 1 76 ? 5.416 4.847 -5.597 1.00 93.81 76 ASN A N 1
ATOM 608 C CA . ASN A 1 76 ? 4.504 3.772 -5.223 1.00 93.81 76 ASN A CA 1
ATOM 609 C C . ASN A 1 76 ? 4.420 3.589 -3.699 1.00 93.81 76 ASN A C 1
ATOM 611 O O . ASN A 1 76 ? 3.316 3.470 -3.174 1.00 93.81 76 ASN A O 1
ATOM 615 N N . ILE A 1 77 ? 5.546 3.668 -2.982 1.00 91.69 77 ILE A N 1
ATOM 616 C CA . ILE A 1 77 ? 5.577 3.607 -1.510 1.00 91.69 77 ILE A CA 1
ATOM 617 C C . ILE A 1 77 ? 4.778 4.766 -0.892 1.00 91.69 77 ILE A C 1
ATOM 619 O O . ILE A 1 77 ? 3.972 4.557 0.013 1.00 91.69 77 ILE A O 1
ATOM 623 N N . ILE A 1 78 ? 4.944 5.992 -1.396 1.00 94.19 78 ILE A N 1
ATOM 624 C CA . ILE A 1 78 ? 4.164 7.148 -0.922 1.00 94.19 78 ILE A CA 1
ATOM 625 C C . ILE A 1 78 ? 2.670 6.938 -1.200 1.00 94.19 78 ILE A C 1
ATOM 627 O O . ILE A 1 78 ? 1.830 7.162 -0.326 1.00 94.19 78 ILE A O 1
ATOM 631 N N . SER A 1 79 ? 2.338 6.460 -2.401 1.00 94.88 79 SER A N 1
ATOM 632 C CA . SER A 1 79 ? 0.955 6.190 -2.808 1.00 94.88 79 SER A CA 1
ATOM 633 C C . SER A 1 79 ? 0.303 5.092 -1.962 1.00 94.88 79 SER A C 1
ATOM 635 O O . SER A 1 79 ? -0.878 5.202 -1.639 1.00 94.88 79 SER A O 1
ATOM 637 N N . PHE A 1 80 ? 1.069 4.080 -1.543 1.00 92.88 80 PHE A N 1
ATOM 638 C CA . PHE A 1 80 ? 0.619 3.047 -0.610 1.00 92.88 80 PHE A CA 1
ATOM 639 C C . PHE A 1 80 ? 0.162 3.659 0.717 1.00 92.88 80 PHE A C 1
ATOM 641 O O . PHE A 1 80 ? -0.974 3.435 1.134 1.00 92.88 80 PHE A O 1
ATOM 648 N N . PHE A 1 81 ? 1.002 4.478 1.359 1.00 91.38 81 PHE A N 1
ATOM 649 C CA . PHE A 1 81 ? 0.650 5.084 2.646 1.00 91.38 81 PHE A 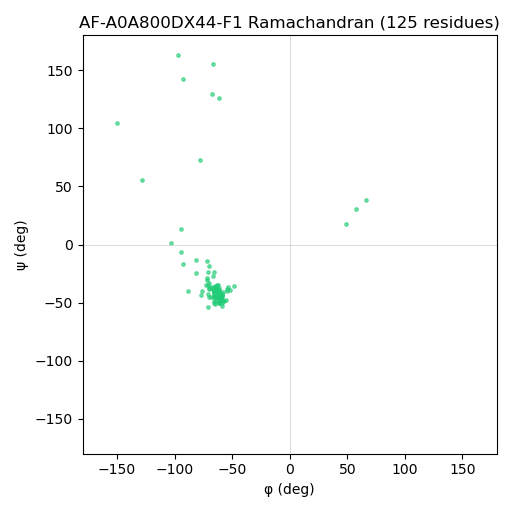CA 1
ATOM 650 C C . PHE A 1 81 ? -0.533 6.044 2.535 1.00 91.38 81 PHE A C 1
ATOM 652 O O . PHE A 1 81 ? -1.388 6.052 3.416 1.00 91.38 81 PHE A O 1
ATOM 659 N N . LEU A 1 82 ? -0.641 6.799 1.439 1.00 93.62 82 LEU A N 1
ATOM 660 C CA . LEU A 1 82 ? -1.809 7.644 1.182 1.00 93.62 82 LEU A CA 1
ATOM 661 C C . LEU A 1 82 ? -3.093 6.827 1.032 1.00 93.62 82 LEU A C 1
ATOM 663 O O . LEU A 1 82 ? -4.128 7.187 1.594 1.00 93.62 82 LEU A O 1
ATOM 667 N N . PHE A 1 83 ? -3.037 5.717 0.297 1.00 93.88 83 PHE A N 1
ATOM 668 C CA . PHE A 1 83 ? -4.186 4.840 0.122 1.00 93.88 83 PHE A CA 1
ATOM 669 C C . PHE A 1 83 ? -4.604 4.187 1.449 1.00 93.88 83 PHE A C 1
ATOM 671 O O . PHE A 1 83 ? -5.759 4.325 1.855 1.00 93.88 83 PHE A O 1
ATOM 678 N N . VAL A 1 84 ? -3.670 3.570 2.180 1.00 91.94 84 VAL A N 1
ATOM 679 C CA . VAL A 1 84 ? -3.931 2.973 3.504 1.00 91.94 84 VAL A CA 1
ATOM 680 C C . VAL A 1 84 ? -4.455 4.021 4.490 1.00 91.94 84 VAL A C 1
ATOM 682 O O . VAL A 1 84 ? -5.448 3.798 5.180 1.00 91.94 84 VAL A O 1
ATOM 685 N N . GLY A 1 85 ? -3.838 5.200 4.516 1.00 88.06 85 GLY A N 1
ATOM 686 C CA . GLY A 1 85 ? -4.242 6.315 5.362 1.00 88.06 85 GLY A CA 1
ATOM 687 C C . GLY A 1 85 ? -5.653 6.818 5.082 1.00 88.06 85 GLY A C 1
ATOM 688 O O . GLY A 1 85 ? -6.408 7.082 6.019 1.00 88.06 85 GLY A O 1
ATOM 689 N N . SER A 1 86 ? -6.048 6.872 3.808 1.00 91.38 86 SER A N 1
ATOM 690 C CA . SER A 1 86 ? -7.410 7.256 3.417 1.00 91.38 86 SER A CA 1
ATOM 691 C C . SER A 1 86 ? -8.474 6.240 3.848 1.00 91.38 86 SER A C 1
ATOM 693 O O . SER A 1 86 ? -9.605 6.624 4.137 1.00 91.38 86 SER A O 1
ATOM 695 N N . ILE A 1 87 ? -8.113 4.957 3.987 1.00 89.81 87 ILE A N 1
ATOM 696 C CA . ILE A 1 87 ? -8.982 3.940 4.602 1.00 89.81 87 ILE A CA 1
ATOM 697 C C . ILE A 1 87 ? -9.094 4.154 6.117 1.00 89.81 87 ILE A C 1
ATOM 699 O O . ILE A 1 87 ? -10.122 3.831 6.706 1.00 89.81 87 ILE A O 1
ATOM 703 N N . SER A 1 88 ? -8.088 4.720 6.783 1.00 83.25 88 SER A N 1
ATOM 704 C CA . SER A 1 88 ? -8.208 5.081 8.200 1.00 83.25 88 SER A CA 1
ATOM 705 C C . SER A 1 88 ? -9.152 6.277 8.372 1.00 83.25 88 SER A C 1
ATOM 707 O O . SER A 1 88 ? -10.175 6.166 9.058 1.00 83.25 88 SER A O 1
ATOM 709 N N . ASN A 1 89 ? -8.879 7.376 7.660 1.00 79.19 89 ASN A N 1
ATOM 710 C CA . ASN A 1 89 ? -9.677 8.598 7.712 1.00 79.19 89 ASN A CA 1
ATOM 711 C C . ASN A 1 89 ? -9.639 9.367 6.380 1.00 79.19 89 ASN A C 1
ATOM 713 O O . ASN A 1 89 ? -8.674 10.061 6.072 1.00 79.19 89 ASN A O 1
ATOM 717 N N . SER A 1 90 ? -10.728 9.291 5.626 1.00 69.69 90 SER A N 1
ATOM 718 C CA . SER A 1 90 ? -10.867 9.798 4.257 1.00 69.69 90 SER A CA 1
ATOM 719 C C . SER A 1 90 ? -11.159 11.300 4.130 1.00 69.69 90 SER A C 1
ATOM 721 O O . SER A 1 90 ? -11.061 11.858 3.034 1.00 69.69 90 SER A O 1
ATOM 723 N N . LYS A 1 91 ? -11.530 11.968 5.234 1.00 75.31 91 LYS A N 1
ATOM 724 C CA . LYS A 1 91 ? -11.843 13.414 5.290 1.00 75.31 91 LYS A CA 1
ATOM 725 C C . LYS A 1 91 ? -10.652 14.280 5.712 1.00 75.31 91 LYS A C 1
ATOM 727 O O . LYS A 1 91 ? -10.825 15.440 6.075 1.00 75.31 91 LYS A O 1
ATOM 732 N N . SER A 1 92 ? -9.455 13.710 5.704 1.00 80.06 92 SER A N 1
ATOM 733 C CA . SER A 1 92 ? -8.234 14.384 6.138 1.00 80.06 92 SER A CA 1
ATOM 734 C C . SER A 1 92 ? -7.450 14.957 4.956 1.00 80.06 92 SER A C 1
ATOM 736 O O . SER A 1 92 ? -7.671 14.590 3.804 1.00 80.06 92 SER A O 1
ATOM 738 N N . SER A 1 93 ? -6.522 15.876 5.233 1.00 87.19 93 SER A N 1
ATOM 739 C CA . SER A 1 93 ? -5.578 16.341 4.215 1.00 87.19 93 SER A CA 1
ATOM 740 C C . SER A 1 93 ? -4.624 15.212 3.812 1.00 87.19 93 SER A C 1
ATOM 742 O O . SER A 1 93 ? -4.340 14.316 4.605 1.00 87.19 93 SER A O 1
ATOM 744 N N . ILE A 1 94 ? -4.074 15.298 2.599 1.00 85.38 94 ILE A N 1
ATOM 745 C CA . ILE A 1 94 ? -3.134 14.311 2.039 1.00 85.38 94 ILE A CA 1
ATOM 746 C C . ILE A 1 94 ? -1.958 14.046 3.000 1.00 85.38 94 ILE A C 1
ATOM 748 O O . ILE A 1 94 ? -1.547 12.904 3.184 1.00 85.38 94 ILE A O 1
ATOM 752 N N . TYR A 1 95 ? -1.450 15.083 3.676 1.00 85.75 95 TYR A N 1
ATOM 753 C CA . TYR A 1 95 ? -0.371 14.945 4.660 1.00 85.75 95 TYR A CA 1
ATOM 754 C C . TYR A 1 95 ? -0.795 14.142 5.895 1.00 85.75 95 TYR A C 1
ATOM 756 O O . TYR A 1 95 ? -0.056 13.273 6.353 1.00 85.75 95 TYR A O 1
ATOM 764 N N . ILE A 1 96 ? -1.993 14.414 6.418 1.00 85.81 96 ILE A N 1
ATOM 765 C CA . ILE A 1 96 ? -2.539 13.700 7.576 1.00 85.81 96 ILE A CA 1
ATOM 766 C C . ILE A 1 96 ? -2.808 12.240 7.207 1.00 85.81 96 ILE A C 1
ATOM 768 O O . ILE A 1 96 ? -2.519 11.347 7.993 1.00 85.81 96 ILE A O 1
ATOM 772 N N . GLU A 1 97 ? -3.307 11.972 6.002 1.00 87.06 97 GLU A N 1
ATOM 773 C CA . GLU A 1 97 ? -3.516 10.605 5.527 1.00 87.06 97 GLU A CA 1
ATOM 774 C C . GLU A 1 97 ? -2.201 9.843 5.388 1.00 87.06 97 GLU A C 1
ATOM 776 O O . GLU A 1 97 ? -2.119 8.709 5.840 1.00 87.06 97 GLU A O 1
ATOM 781 N N . PHE A 1 98 ? -1.147 10.455 4.846 1.00 87.75 98 PHE A N 1
ATOM 782 C CA . PHE A 1 98 ? 0.168 9.816 4.781 1.00 87.75 98 PHE A CA 1
ATOM 783 C C . PHE A 1 98 ? 0.684 9.421 6.173 1.00 87.75 98 PHE A C 1
ATOM 785 O O . PHE A 1 98 ? 1.086 8.275 6.386 1.00 87.75 98 PHE A O 1
ATOM 792 N N . LEU A 1 99 ? 0.616 10.347 7.138 1.00 89.31 99 LEU A N 1
ATOM 793 C CA . LEU A 1 99 ? 1.008 10.076 8.523 1.00 89.31 99 LEU A CA 1
ATOM 794 C C . LEU A 1 99 ? 0.126 9.002 9.167 1.00 89.31 99 LEU A C 1
ATOM 796 O O . LEU A 1 99 ? 0.646 8.124 9.852 1.00 89.31 99 LEU A O 1
ATOM 800 N N . ASN A 1 100 ? -1.183 9.019 8.906 1.00 87.94 100 ASN A N 1
ATOM 801 C CA . ASN A 1 100 ? -2.097 7.979 9.370 1.00 87.94 100 ASN A CA 1
ATOM 802 C C . ASN A 1 100 ? -1.748 6.617 8.769 1.00 87.94 100 ASN A C 1
ATOM 804 O O . ASN A 1 100 ? -1.767 5.627 9.488 1.00 87.94 100 ASN A O 1
ATOM 808 N N . GLY A 1 101 ? -1.396 6.551 7.484 1.00 85.88 101 GLY A N 1
ATOM 809 C CA . GLY A 1 101 ? -0.959 5.317 6.836 1.00 85.88 101 GLY A CA 1
ATOM 810 C C . GLY A 1 101 ? 0.287 4.731 7.498 1.00 85.88 101 GLY A C 1
ATOM 811 O O . GLY A 1 101 ? 0.316 3.538 7.803 1.00 85.88 101 GLY A O 1
ATOM 812 N N . LEU A 1 102 ? 1.288 5.574 7.779 1.00 88.69 102 LEU A N 1
ATOM 813 C CA . LEU A 1 102 ? 2.486 5.177 8.527 1.00 88.69 102 LEU A CA 1
ATOM 814 C C . LEU A 1 102 ? 2.141 4.699 9.941 1.00 88.69 102 LEU A C 1
ATOM 816 O O . LEU A 1 102 ? 2.559 3.615 10.346 1.00 88.69 102 LEU A O 1
ATOM 820 N N . TYR A 1 103 ? 1.349 5.482 10.674 1.00 88.81 103 TYR A N 1
ATOM 821 C CA . TYR A 1 103 ? 0.909 5.149 12.026 1.00 88.81 103 TYR A CA 1
ATOM 822 C C . TYR A 1 103 ? 0.170 3.808 12.059 1.00 88.81 103 TYR A C 1
ATOM 824 O O . TYR A 1 103 ? 0.515 2.936 12.851 1.00 88.81 103 TYR A O 1
ATOM 832 N N . THR A 1 104 ? -0.793 3.599 11.159 1.00 87.56 104 THR A N 1
ATOM 833 C CA . THR A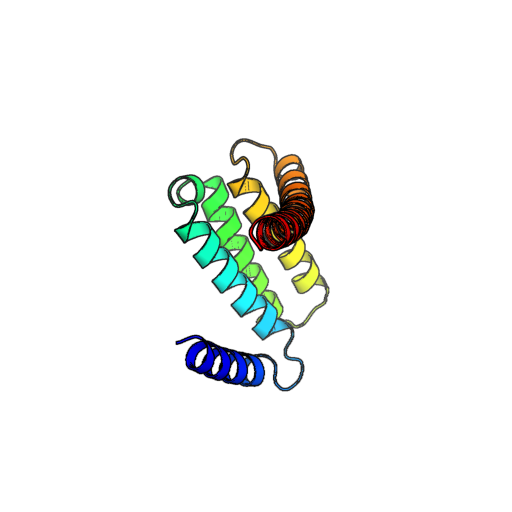 1 104 ? -1.557 2.352 11.063 1.00 87.56 104 THR A CA 1
ATOM 834 C C . THR A 1 104 ? -0.656 1.157 10.766 1.00 87.56 104 THR A C 1
ATOM 836 O O . THR A 1 104 ? -0.833 0.116 11.391 1.00 87.56 104 THR A O 1
ATOM 839 N N . ALA A 1 105 ? 0.330 1.292 9.874 1.00 82.88 105 ALA A N 1
ATOM 840 C CA . ALA A 1 105 ? 1.262 0.206 9.576 1.00 82.88 105 ALA A CA 1
ATOM 841 C C . ALA A 1 105 ? 2.107 -0.186 10.802 1.00 82.88 105 ALA A C 1
ATOM 843 O O . ALA A 1 105 ? 2.244 -1.371 11.106 1.00 82.88 105 ALA A O 1
ATOM 844 N N . ILE A 1 106 ? 2.628 0.804 11.534 1.00 87.62 106 ILE A N 1
ATOM 845 C CA . ILE A 1 106 ? 3.434 0.577 12.742 1.00 87.62 106 ILE A CA 1
ATOM 846 C C . ILE A 1 106 ? 2.576 -0.056 13.842 1.00 87.62 106 ILE A C 1
ATOM 848 O O . ILE A 1 106 ? 2.943 -1.088 14.398 1.00 87.62 106 ILE A O 1
ATOM 852 N N . VAL A 1 107 ? 1.412 0.527 14.136 1.00 89.62 107 VAL A N 1
ATOM 853 C CA . VAL A 1 107 ? 0.511 0.040 15.189 1.00 89.62 107 VAL A CA 1
ATOM 854 C C . VAL A 1 107 ? 0.023 -1.370 14.887 1.00 89.62 107 VAL A C 1
ATOM 856 O O . VAL A 1 107 ? 0.007 -2.198 15.791 1.00 89.62 107 VAL A O 1
ATOM 859 N N . ALA A 1 108 ? -0.312 -1.676 13.632 1.00 85.38 108 ALA A N 1
ATOM 860 C CA . ALA A 1 108 ? -0.702 -3.025 13.240 1.00 85.38 108 ALA A CA 1
ATOM 861 C C . ALA A 1 108 ? 0.398 -4.050 13.556 1.00 85.38 108 ALA A C 1
ATOM 863 O O . ALA A 1 108 ? 0.094 -5.120 14.077 1.00 85.38 108 ALA A O 1
ATOM 864 N N . ALA A 1 109 ? 1.671 -3.719 13.315 1.00 82.50 109 ALA A N 1
ATOM 865 C CA . ALA A 1 109 ? 2.783 -4.603 13.659 1.00 82.50 109 ALA A CA 1
ATOM 866 C C . ALA A 1 109 ? 2.880 -4.853 15.175 1.00 82.50 109 ALA A C 1
ATOM 868 O O . ALA A 1 109 ? 3.046 -5.997 15.596 1.00 82.50 109 ALA A O 1
ATOM 869 N N . PHE A 1 110 ? 2.722 -3.809 15.996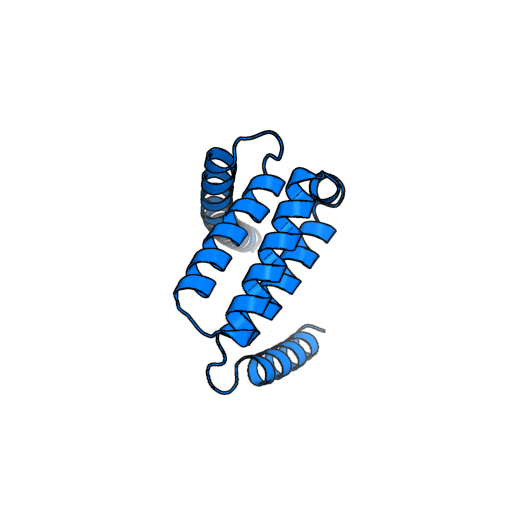 1.00 91.69 110 PHE A N 1
ATOM 870 C CA . PHE A 1 110 ? 2.727 -3.947 17.457 1.00 91.69 110 PHE A CA 1
ATOM 871 C C . PHE A 1 110 ? 1.532 -4.749 17.974 1.00 91.69 110 PHE A C 1
ATOM 873 O O . PHE A 1 110 ? 1.720 -5.637 18.800 1.00 91.69 110 PHE A O 1
ATOM 880 N N . VAL A 1 111 ? 0.323 -4.471 17.483 1.00 90.56 111 VAL A N 1
ATOM 881 C CA . VAL A 1 111 ? -0.894 -5.194 17.882 1.00 90.56 111 VAL A CA 1
ATOM 882 C C . VAL A 1 111 ? -0.747 -6.681 17.574 1.00 90.56 111 VAL A C 1
ATOM 884 O O . VAL A 1 111 ? -0.917 -7.500 18.468 1.00 90.56 111 VAL A O 1
ATOM 887 N N . LEU A 1 112 ? -0.320 -7.033 16.357 1.00 87.00 112 LEU A N 1
ATOM 888 C CA . LEU A 1 112 ? -0.107 -8.432 15.978 1.00 87.00 112 LEU A CA 1
ATOM 889 C C . LEU A 1 112 ? 0.967 -9.119 16.836 1.00 87.00 112 LEU A C 1
ATOM 891 O O . LEU A 1 112 ? 0.823 -10.294 17.172 1.00 87.00 112 LEU A O 1
ATOM 895 N N . TYR A 1 113 ? 2.031 -8.401 17.206 1.00 89.06 113 TYR A N 1
ATOM 896 C CA . TYR A 1 113 ? 3.081 -8.926 18.079 1.00 89.06 113 TYR A CA 1
ATOM 897 C C . TYR A 1 113 ? 2.568 -9.207 19.500 1.00 89.06 113 TYR A C 1
ATOM 899 O O . TYR A 1 113 ? 2.777 -10.301 20.027 1.00 89.06 113 TYR A O 1
ATOM 907 N N . PHE A 1 114 ? 1.866 -8.251 20.112 1.00 92.00 114 PHE A N 1
ATOM 908 C CA . PHE A 1 114 ? 1.330 -8.408 21.466 1.00 92.00 114 PHE A CA 1
ATOM 909 C C . PHE A 1 114 ? 0.186 -9.419 21.539 1.00 92.00 114 PHE A C 1
ATOM 911 O O . PHE A 1 114 ? 0.133 -10.197 22.491 1.00 92.00 114 PHE A O 1
ATOM 918 N N . ASP A 1 115 ? -0.687 -9.464 20.532 1.00 91.12 115 ASP A N 1
ATOM 919 C CA . ASP A 1 115 ? -1.750 -10.465 20.455 1.00 91.12 115 ASP A CA 1
ATOM 920 C C . ASP A 1 115 ? -1.165 -11.877 20.387 1.00 91.12 115 ASP A C 1
ATOM 922 O O . ASP A 1 115 ? -1.670 -12.786 21.044 1.00 91.12 115 ASP A O 1
ATOM 926 N N . ASN A 1 116 ? -0.068 -12.081 19.649 1.00 90.50 116 ASN A N 1
ATOM 927 C CA . ASN A 1 116 ? 0.596 -13.381 19.610 1.00 90.50 116 ASN A CA 1
ATOM 928 C C . ASN A 1 116 ? 1.144 -13.789 20.991 1.00 90.50 116 ASN A C 1
ATOM 930 O O . ASN A 1 116 ? 0.885 -14.900 21.445 1.00 90.50 116 ASN A O 1
ATOM 934 N N . ILE A 1 117 ? 1.813 -12.870 21.698 1.00 90.38 117 ILE A N 1
ATOM 935 C CA . ILE A 1 117 ? 2.325 -13.119 23.057 1.00 90.38 117 ILE A CA 1
ATOM 936 C C . ILE A 1 117 ? 1.186 -13.443 24.031 1.00 90.38 117 ILE A C 1
ATOM 938 O O . ILE A 1 117 ? 1.276 -14.398 24.800 1.00 90.38 117 ILE A O 1
ATOM 942 N N . ASN A 1 118 ? 0.097 -12.672 24.000 1.00 89.25 118 ASN A N 1
ATOM 943 C CA . ASN A 1 118 ? -1.048 -12.902 24.881 1.00 89.25 118 ASN A CA 1
ATOM 944 C C . ASN A 1 118 ? -1.690 -14.271 24.627 1.00 89.25 118 ASN A C 1
ATOM 946 O O . ASN A 1 118 ? -2.016 -14.983 25.578 1.00 89.25 118 ASN A O 1
ATOM 950 N N . ASN A 1 119 ? -1.816 -14.669 23.359 1.00 86.62 119 ASN A N 1
ATOM 951 C CA . ASN A 1 119 ? -2.334 -15.983 22.992 1.00 86.62 119 ASN A CA 1
ATOM 952 C C . ASN A 1 119 ? -1.430 -17.127 23.485 1.00 86.62 119 ASN A C 1
ATOM 954 O O . ASN A 1 119 ? -1.948 -18.142 23.951 1.00 86.62 119 ASN A O 1
ATOM 958 N N . GLU A 1 120 ? -0.103 -16.975 23.434 1.00 84.94 120 GLU A N 1
ATOM 959 C CA . GLU A 1 120 ? 0.836 -17.957 23.998 1.00 84.94 120 GLU A CA 1
ATOM 960 C C . GLU A 1 120 ? 0.682 -18.077 25.525 1.00 84.94 120 GLU A C 1
ATOM 962 O O . GLU A 1 120 ? 0.578 -19.186 26.053 1.00 84.94 120 GLU A O 1
ATOM 967 N N . ILE A 1 121 ? 0.574 -16.950 26.238 1.00 83.06 121 ILE A N 1
ATOM 968 C CA . ILE A 1 121 ? 0.376 -16.930 27.699 1.00 83.06 121 ILE A CA 1
ATOM 969 C C . ILE A 1 121 ? -0.951 -17.598 28.093 1.00 83.06 121 ILE A C 1
ATOM 971 O O . ILE A 1 121 ? -1.002 -18.359 29.064 1.00 83.06 121 ILE A O 1
ATOM 975 N N . GLU A 1 122 ? -2.034 -17.344 27.354 1.00 79.75 122 GLU A N 1
ATOM 976 C CA . GLU A 1 122 ? -3.327 -17.987 27.606 1.00 79.75 122 GLU A CA 1
ATOM 977 C C . GLU A 1 122 ? -3.299 -19.503 27.383 1.00 79.75 122 GLU A C 1
ATOM 979 O O . GLU A 1 122 ? -3.981 -20.233 28.104 1.00 79.75 122 GLU A O 1
ATOM 984 N N . GLN A 1 123 ? -2.533 -19.989 26.403 1.00 74.94 123 GLN A N 1
ATOM 985 C CA . GLN A 1 123 ? -2.400 -21.424 26.147 1.00 74.94 123 GLN A CA 1
ATOM 986 C C . GLN A 1 123 ? -1.612 -22.132 27.252 1.00 74.94 123 GLN A C 1
ATOM 988 O O . GLN A 1 123 ? -2.012 -23.220 27.662 1.00 74.94 123 GLN A O 1
ATOM 993 N N . VAL A 1 124 ? -0.567 -21.497 27.793 1.00 72.88 124 VAL A N 1
ATOM 994 C CA . VAL A 1 124 ? 0.196 -22.030 28.936 1.00 72.88 124 VAL A CA 1
ATOM 995 C C . VAL A 1 124 ? -0.644 -22.056 30.217 1.00 72.88 124 VAL A C 1
ATOM 997 O O . VAL A 1 124 ? -0.545 -23.004 30.983 1.00 72.88 124 VAL A O 1
ATOM 1000 N N . LYS A 1 125 ? -1.519 -21.066 30.450 1.00 68.25 125 LYS A N 1
ATOM 1001 C CA . LYS A 1 125 ? -2.422 -21.056 31.621 1.00 68.25 125 LYS A CA 1
ATOM 1002 C C . LYS A 1 125 ? -3.537 -22.110 31.585 1.00 68.25 125 LYS A C 1
ATOM 1004 O O . LYS A 1 125 ? -4.166 -22.337 32.615 1.00 68.25 125 LYS A O 1
ATOM 1009 N N . LYS A 1 126 ? -3.854 -22.671 30.413 1.00 65.62 126 LYS A N 1
ATOM 1010 C CA . LYS A 1 126 ? -4.930 -23.664 30.230 1.00 65.62 126 LYS A CA 1
ATOM 1011 C C . LYS A 1 126 ? -4.435 -25.119 30.299 1.00 65.62 126 LYS A C 1
ATOM 1013 O O . LYS A 1 126 ? -5.278 -26.014 30.250 1.00 65.62 126 LYS A O 1
ATOM 1018 N N . GLN A 1 127 ? -3.121 -25.345 30.380 1.00 51.94 127 GLN A N 1
ATOM 1019 C CA . GLN A 1 127 ? -2.491 -26.652 30.628 1.00 51.94 127 GLN A CA 1
ATOM 1020 C C . GLN A 1 127 ? -2.201 -26.832 32.117 1.00 51.94 127 GLN A C 1
ATOM 1022 O O . GLN A 1 127 ? -2.309 -27.990 32.575 1.00 51.94 127 GLN A O 1
#

Solvent-accessible surface area (backbone atoms only — not comparable to full-atom values): 6570 Å² total; per-residue (Å²): 111,73,66,60,53,49,52,53,49,51,52,51,46,47,70,53,56,58,86,74,42,61,23,54,48,48,31,52,50,43,53,50,50,52,52,51,51,41,68,78,35,58,72,52,46,70,36,69,68,28,39,53,33,47,50,52,23,47,52,30,18,52,45,16,48,74,64,74,40,69,66,36,47,53,52,25,55,54,31,45,26,35,28,52,5,23,64,75,44,63,90,53,54,72,69,56,13,31,53,42,16,52,50,51,55,54,49,51,54,51,51,56,53,52,52,52,52,52,53,53,54,53,54,63,75,75,109